Protein AF-F3GFT3-F1 (afdb_monomer)

pLDDT: mean 90.69, std 7.89, range [52.97, 97.44]

Radius of gyration: 17.67 Å; Cα contacts (8 Å, |Δi|>4): 26; chains: 1; bounding box: 32×40×38 Å

Solvent-accessible surface area (backbone atoms only — not comparable to full-atom values): 4770 Å² total; per-residue (Å²): 131,84,88,77,88,72,83,79,92,65,86,56,73,66,52,70,60,46,47,60,54,51,49,53,54,50,50,53,52,52,51,35,54,53,31,47,74,71,72,43,62,37,68,61,53,49,41,58,68,64,45,52,34,67,74,37,74,68,37,39,51,54,50,46,67,70,46,46,66,59,52,53,56,51,58,73,69,73,117

Secondary structure (DSSP, 8-state):
--------SS--HHHHHHHHHHHHHHHHHHHHHHHHHTT--HHHHHHHHHTHHHHSHHHHHHHHHHHHHHHHHHHHH--

Sequence (79 aa):
MLLSLEPRGQQSRAMLWCSPLLAAVLTLVCGSLLFIGLGLNPVVTLHTLLIAPVSDWYGLSELMVKTLPILLCALGLAV

Foldseek 3Di:
DDDDDDDDPDDDPVCVVVVVVVVVVVVLVVQLVVCVVVVHHSVVVCCVVPPVLVVDPVSVVVVCVVCVVVVVVVVVVPD

Organism: NCBI:txid629263

Structure (mmCIF, N/CA/C/O backbone):
data_AF-F3GFT3-F1
#
_entry.id   AF-F3GFT3-F1
#
loop_
_atom_site.group_PDB
_atom_site.id
_atom_site.type_symbol
_atom_site.label_atom_id
_atom_site.label_alt_id
_atom_site.label_comp_id
_atom_site.label_asym_id
_atom_site.label_entity_id
_atom_site.label_seq_id
_atom_site.pdbx_PDB_ins_code
_atom_site.Cartn_x
_atom_site.Cartn_y
_atom_site.Cartn_z
_atom_site.occupancy
_atom_site.B_iso_or_equiv
_atom_site.auth_seq_id
_atom_site.auth_comp_id
_atom_site.auth_asym_id
_atom_site.auth_atom_id
_atom_site.pdbx_PDB_model_num
ATOM 1 N N . MET A 1 1 ? -20.993 28.856 16.311 1.00 52.97 1 MET A N 1
ATOM 2 C CA . MET A 1 1 ? -21.539 27.547 16.726 1.00 52.97 1 MET A CA 1
ATOM 3 C C . MET A 1 1 ? -20.363 26.606 16.918 1.00 52.97 1 MET A C 1
ATOM 5 O O . MET A 1 1 ? -19.657 26.362 15.949 1.00 52.97 1 MET A O 1
ATOM 9 N N . LEU A 1 2 ? -20.081 26.184 18.155 1.00 72.31 2 LEU A N 1
ATOM 10 C CA . LEU A 1 2 ? -19.029 25.200 18.419 1.00 72.31 2 LEU A CA 1
ATOM 11 C C . LEU A 1 2 ? -19.515 23.827 17.942 1.00 72.31 2 LEU A C 1
ATOM 13 O O . LEU A 1 2 ? -20.571 23.366 18.369 1.00 72.31 2 LEU A O 1
ATOM 17 N N . LEU A 1 3 ? -18.754 23.199 17.048 1.00 75.94 3 LEU A N 1
ATOM 18 C CA . LEU A 1 3 ? -18.930 21.797 16.680 1.00 75.94 3 LEU A CA 1
ATOM 19 C C . LEU A 1 3 ? -18.740 20.942 17.943 1.00 75.94 3 LEU A C 1
ATOM 21 O O . LEU A 1 3 ? -17.632 20.870 18.471 1.00 75.94 3 LEU A O 1
ATOM 25 N N . SER A 1 4 ? -19.819 20.333 18.438 1.00 80.44 4 SER A N 1
ATOM 26 C CA . SER A 1 4 ? -19.768 19.383 19.553 1.00 80.44 4 SER A CA 1
ATOM 27 C C . SER A 1 4 ? -19.594 17.977 18.984 1.00 80.44 4 SER A C 1
ATOM 29 O O . SER A 1 4 ? -20.443 17.514 18.221 1.00 80.44 4 SER A O 1
ATOM 31 N N . LEU A 1 5 ? -18.470 17.320 19.285 1.00 79.50 5 LE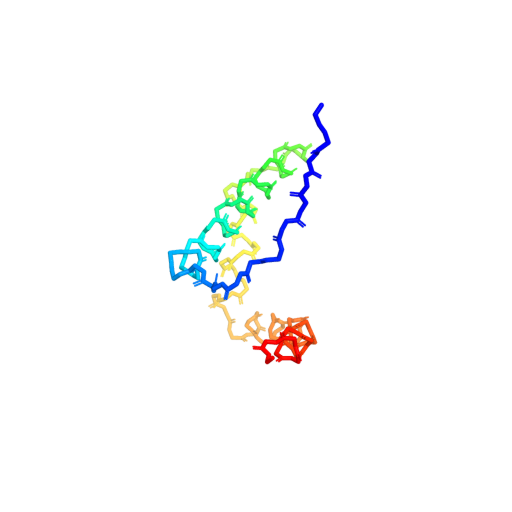U A N 1
ATOM 32 C CA . LEU A 1 5 ? -18.246 15.931 18.885 1.00 79.50 5 LEU A CA 1
ATOM 33 C C . LEU A 1 5 ? -18.944 15.002 19.880 1.00 79.50 5 LEU A C 1
ATOM 35 O O . LEU A 1 5 ? -18.503 14.865 21.018 1.00 79.50 5 LEU A O 1
ATOM 39 N N . GLU A 1 6 ? -20.015 14.348 19.436 1.00 83.00 6 GLU A N 1
ATOM 40 C CA . GLU A 1 6 ? -20.705 13.321 20.215 1.00 83.00 6 GLU A CA 1
ATOM 41 C C . GLU A 1 6 ? -20.140 11.927 19.879 1.00 83.00 6 GLU A C 1
ATOM 43 O O . GLU A 1 6 ? -19.969 11.602 18.694 1.00 83.00 6 GLU A O 1
ATOM 48 N N . PRO A 1 7 ? -19.812 11.091 20.883 1.00 77.25 7 PRO A N 1
ATOM 49 C CA . PRO A 1 7 ? -19.323 9.742 20.640 1.00 77.25 7 PRO A CA 1
ATOM 50 C C . PRO A 1 7 ? -20.370 8.929 19.873 1.00 77.25 7 PRO A C 1
ATOM 52 O O . PRO A 1 7 ? -21.538 8.849 20.253 1.00 77.25 7 PRO A O 1
ATOM 55 N N . ARG A 1 8 ? -19.954 8.302 18.767 1.00 74.75 8 ARG A N 1
ATOM 56 C CA . ARG A 1 8 ? -20.849 7.467 17.959 1.00 74.75 8 ARG A CA 1
ATOM 57 C C . ARG A 1 8 ? -21.191 6.186 18.722 1.00 74.75 8 ARG A C 1
ATOM 59 O O . ARG A 1 8 ? -20.345 5.312 18.857 1.00 74.75 8 ARG A O 1
ATOM 66 N N . GLY A 1 9 ? -22.442 6.061 19.170 1.00 78.19 9 GLY A N 1
ATOM 67 C CA . GLY A 1 9 ? -22.920 4.894 19.926 1.00 78.19 9 GLY A CA 1
ATOM 68 C C . GLY A 1 9 ? -23.094 3.601 19.113 1.00 78.19 9 GLY A C 1
ATOM 69 O O . GLY A 1 9 ? -23.198 2.527 19.697 1.00 78.19 9 GLY A O 1
ATOM 70 N N . GLN A 1 10 ? -23.129 3.676 17.778 1.00 77.19 10 GLN A N 1
ATOM 71 C CA . GLN A 1 10 ? -23.271 2.524 16.877 1.00 77.19 10 GLN A CA 1
ATOM 72 C C . GLN A 1 10 ? -22.429 2.727 15.609 1.00 77.19 10 GLN A C 1
ATOM 74 O O . GLN A 1 10 ? -22.406 3.817 15.029 1.00 77.19 10 GLN A O 1
ATOM 79 N N . GLN A 1 11 ? -21.761 1.667 15.146 1.00 76.19 11 GLN A N 1
ATOM 80 C CA . GLN A 1 11 ? -21.067 1.674 13.858 1.00 76.19 11 GLN A CA 1
ATOM 81 C C . GLN A 1 11 ? -22.076 1.704 12.705 1.00 76.19 11 GLN A C 1
ATOM 83 O O . GLN A 1 11 ? -23.004 0.898 12.628 1.00 76.19 11 GLN A O 1
ATOM 88 N N . SER A 1 12 ? -21.871 2.625 11.763 1.00 83.62 12 SER A N 1
ATOM 89 C CA . SER A 1 12 ? -22.691 2.691 10.555 1.00 83.62 12 SER A CA 1
ATOM 90 C C . SER A 1 12 ? -22.334 1.543 9.612 1.00 83.62 12 SER A C 1
ATOM 92 O O . SER A 1 12 ? -21.235 1.499 9.056 1.00 83.62 12 SER A O 1
ATOM 94 N N . ARG A 1 13 ? -23.299 0.644 9.381 1.00 82.88 13 ARG A N 1
ATOM 95 C CA . ARG A 1 13 ? -23.160 -0.464 8.421 1.00 82.88 13 ARG A CA 1
ATOM 96 C C . ARG A 1 13 ? -22.917 0.025 6.997 1.00 82.88 13 ARG A C 1
ATOM 98 O O . ARG A 1 13 ? -22.186 -0.620 6.259 1.00 82.88 13 ARG A O 1
ATOM 105 N N . ALA A 1 14 ? -23.481 1.174 6.625 1.00 87.50 14 ALA A N 1
ATOM 106 C CA . ALA A 1 14 ? -23.234 1.780 5.320 1.00 87.50 14 ALA A CA 1
ATOM 107 C C . ALA A 1 14 ? -21.784 2.276 5.197 1.00 87.50 14 ALA A C 1
ATOM 109 O O . ALA A 1 14 ? -21.131 2.029 4.187 1.00 87.50 14 ALA A O 1
ATOM 110 N N . MET A 1 15 ? -21.241 2.917 6.242 1.00 87.81 15 MET A N 1
ATOM 111 C CA . MET A 1 15 ? -19.856 3.403 6.209 1.00 87.81 15 MET A CA 1
ATOM 112 C C . MET A 1 15 ? -18.813 2.285 6.185 1.00 87.81 15 MET A C 1
ATOM 114 O O . MET A 1 15 ? -17.743 2.530 5.643 1.00 87.81 15 MET A O 1
ATOM 118 N N . LEU A 1 16 ? -19.112 1.085 6.695 1.00 87.56 16 LEU A N 1
ATOM 119 C CA . LEU A 1 16 ? -18.196 -0.062 6.596 1.00 87.56 16 LEU A CA 1
ATOM 120 C C . LEU A 1 16 ? -17.829 -0.398 5.142 1.00 87.56 16 LEU A C 1
ATOM 122 O O . LEU A 1 16 ? -16.684 -0.738 4.864 1.00 87.56 16 LEU A O 1
ATOM 126 N N . TRP A 1 17 ? -18.780 -0.269 4.215 1.00 89.19 17 TRP A N 1
ATOM 127 C CA . TRP A 1 17 ? -18.554 -0.533 2.789 1.00 89.19 17 TRP A CA 1
ATOM 128 C C . TRP A 1 17 ? -18.172 0.730 2.020 1.00 89.19 17 TRP A C 1
ATOM 130 O O . TRP A 1 17 ? -17.334 0.683 1.120 1.00 89.19 17 TRP A O 1
ATOM 140 N N . CYS A 1 18 ? -18.748 1.879 2.385 1.00 93.00 18 CYS A N 1
ATOM 141 C CA . CYS A 1 18 ? -18.435 3.136 1.716 1.00 93.00 18 CYS A CA 1
ATOM 142 C C . CYS A 1 18 ? -17.012 3.619 2.014 1.00 93.00 18 CYS A C 1
ATOM 144 O O . CYS A 1 18 ? -16.401 4.208 1.129 1.00 93.00 18 CYS A O 1
ATOM 146 N N . SER A 1 19 ? -16.463 3.394 3.215 1.00 92.38 19 SER A N 1
ATOM 147 C CA . SER A 1 19 ? -15.134 3.912 3.560 1.00 92.38 19 SER A CA 1
ATOM 148 C C . SER A 1 19 ? -13.999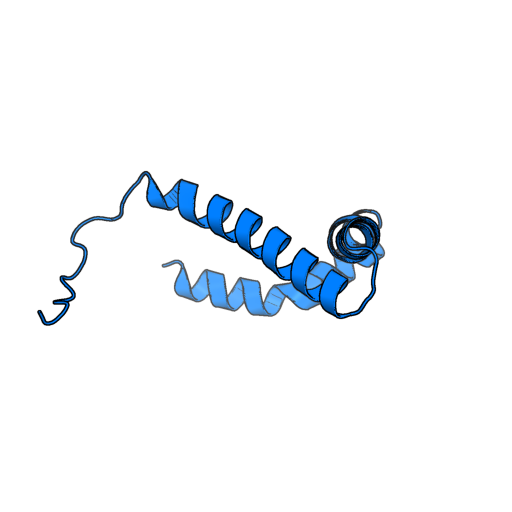 3.345 2.701 1.00 92.38 19 SER A C 1
ATOM 150 O O . SER A 1 19 ? -13.232 4.163 2.194 1.00 92.38 19 SER A O 1
ATOM 152 N N . PRO A 1 20 ? -13.864 2.019 2.467 1.00 92.50 20 PRO A N 1
ATOM 153 C CA . PRO A 1 20 ? -12.797 1.511 1.606 1.00 92.50 20 PRO A CA 1
ATOM 154 C C . PRO A 1 20 ? -12.965 1.972 0.154 1.00 92.50 20 PRO A C 1
ATOM 156 O O . PRO A 1 20 ? -11.983 2.329 -0.492 1.00 92.50 20 PRO A O 1
ATOM 159 N N . LEU A 1 21 ? -14.203 2.030 -0.348 1.00 95.12 21 LEU A N 1
ATOM 160 C CA . LEU A 1 21 ? -14.477 2.469 -1.716 1.00 95.12 21 LEU A CA 1
ATOM 161 C C . LEU A 1 21 ? -14.136 3.953 -1.911 1.00 95.12 21 LEU A C 1
ATOM 163 O O . LEU A 1 21 ? -13.464 4.316 -2.875 1.00 95.12 21 LEU A O 1
ATOM 167 N N . LEU A 1 22 ? -14.549 4.806 -0.969 1.00 96.25 22 LEU A N 1
ATOM 168 C CA . LEU A 1 22 ? -14.240 6.232 -1.004 1.00 96.25 22 LEU A CA 1
ATOM 169 C C . LEU A 1 22 ? -12.733 6.473 -0.874 1.00 96.25 22 LEU A C 1
ATOM 171 O O . LEU A 1 22 ? -12.188 7.295 -1.606 1.00 96.25 22 LEU A O 1
ATOM 175 N N . ALA A 1 23 ? -12.056 5.732 0.010 1.00 95.12 23 ALA A N 1
ATOM 176 C CA . ALA A 1 23 ? -10.606 5.794 0.150 1.00 95.12 23 ALA A CA 1
ATOM 177 C C . ALA A 1 23 ? -9.909 5.455 -1.175 1.00 95.12 23 ALA A C 1
ATOM 179 O O . ALA A 1 23 ? -9.099 6.248 -1.641 1.00 95.12 23 ALA A O 1
ATOM 180 N N . ALA A 1 24 ? -10.283 4.352 -1.832 1.00 95.06 24 ALA A N 1
ATOM 181 C CA . ALA A 1 24 ? -9.699 3.952 -3.112 1.00 95.06 24 ALA A CA 1
ATOM 182 C C . ALA A 1 24 ? -9.884 5.021 -4.205 1.00 95.06 24 ALA A C 1
ATOM 184 O O . ALA A 1 24 ? -8.920 5.395 -4.874 1.00 95.06 24 ALA A O 1
ATOM 185 N N . VAL A 1 25 ? -11.100 5.559 -4.358 1.00 97.06 25 VAL A N 1
ATOM 186 C CA . VAL A 1 25 ? -11.386 6.613 -5.347 1.00 97.06 25 VAL A CA 1
ATOM 187 C C . VAL A 1 25 ? -10.570 7.872 -5.057 1.00 97.06 25 VAL A C 1
ATOM 189 O O . VAL A 1 25 ? -9.933 8.414 -5.960 1.00 97.06 25 VAL A O 1
ATOM 192 N N . LEU A 1 26 ? -10.542 8.322 -3.801 1.00 97.44 26 LEU A N 1
ATOM 193 C CA . LEU A 1 26 ? -9.781 9.507 -3.410 1.00 97.44 26 LEU A CA 1
ATOM 194 C C . LEU A 1 26 ? -8.275 9.311 -3.608 1.00 97.44 26 LEU A C 1
ATOM 196 O O . LEU A 1 26 ? -7.607 10.234 -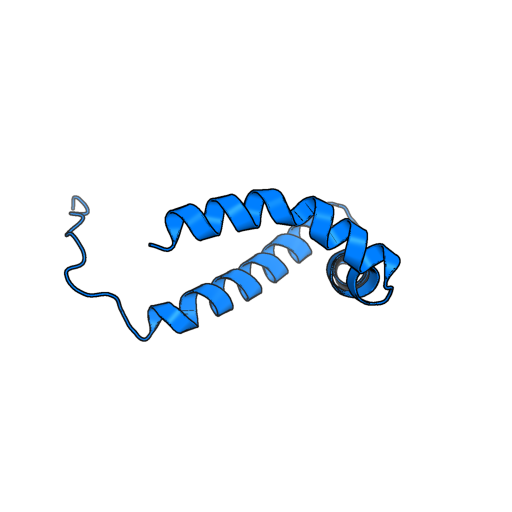4.070 1.00 97.44 26 LEU A O 1
ATOM 200 N N . THR A 1 27 ? -7.739 8.121 -3.328 1.00 95.50 27 THR A N 1
ATOM 201 C CA . THR A 1 27 ? -6.332 7.793 -3.587 1.00 95.50 27 THR A CA 1
ATOM 202 C C . THR A 1 27 ? -6.000 7.879 -5.075 1.00 95.50 27 THR A C 1
ATOM 204 O O . THR A 1 27 ? -4.989 8.484 -5.427 1.00 95.50 27 THR A O 1
ATOM 207 N N . LEU A 1 28 ? -6.851 7.343 -5.958 1.00 96.06 28 LEU A N 1
ATOM 208 C CA . L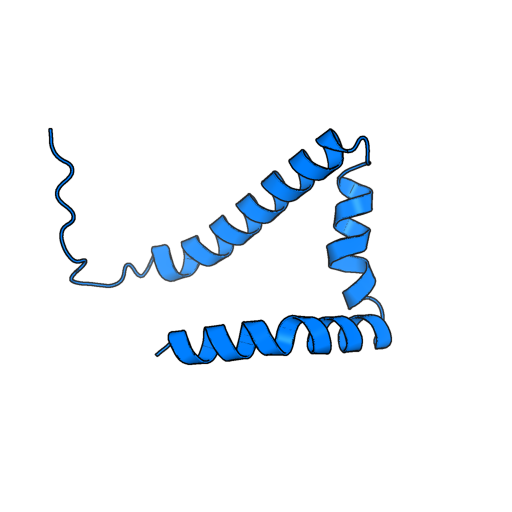EU A 1 28 ? -6.644 7.424 -7.410 1.00 96.06 28 LEU A CA 1
ATOM 209 C C . LEU A 1 28 ? -6.684 8.869 -7.915 1.00 96.06 28 LEU A C 1
ATOM 211 O O . LEU A 1 28 ? -5.808 9.281 -8.677 1.00 96.06 28 LEU A O 1
ATOM 215 N N . VAL A 1 29 ? -7.663 9.656 -7.460 1.00 97.19 29 VAL A N 1
ATOM 216 C CA . VAL A 1 29 ? -7.787 11.072 -7.829 1.00 97.19 29 VAL A CA 1
ATOM 217 C C . VAL A 1 29 ? -6.565 11.853 -7.353 1.00 97.19 29 VAL A C 1
ATOM 219 O O . VAL A 1 29 ? -5.922 12.527 -8.155 1.00 97.19 29 VAL A O 1
ATOM 222 N N . CYS A 1 30 ? -6.189 11.718 -6.082 1.00 97.44 30 CYS A N 1
ATOM 223 C CA . CYS A 1 30 ? -5.040 12.421 -5.519 1.00 97.44 30 CYS A CA 1
ATOM 224 C C . CYS A 1 30 ? -3.728 12.030 -6.223 1.00 97.44 30 CYS A C 1
ATOM 226 O O . CYS A 1 30 ? -2.964 12.904 -6.630 1.00 97.44 30 CYS A O 1
ATOM 228 N N . GLY A 1 31 ? -3.506 10.732 -6.457 1.00 95.81 31 GLY A N 1
ATOM 229 C CA . GLY A 1 31 ? -2.347 10.238 -7.202 1.00 95.81 31 GLY A CA 1
ATOM 230 C C . GLY A 1 31 ? -2.289 10.787 -8.629 1.00 95.81 31 GLY A C 1
ATOM 231 O O . GLY A 1 31 ? -1.239 11.253 -9.065 1.00 95.81 31 GLY A O 1
ATOM 232 N N . SER A 1 32 ? -3.420 10.806 -9.343 1.00 95.94 32 SER A N 1
ATOM 233 C CA . SER A 1 32 ? -3.486 11.376 -10.695 1.00 95.94 32 SER A CA 1
ATOM 234 C C . SER A 1 32 ? -3.132 12.865 -10.720 1.00 95.94 32 SER A C 1
ATOM 236 O O . SER A 1 32 ? -2.332 13.282 -11.555 1.00 95.94 32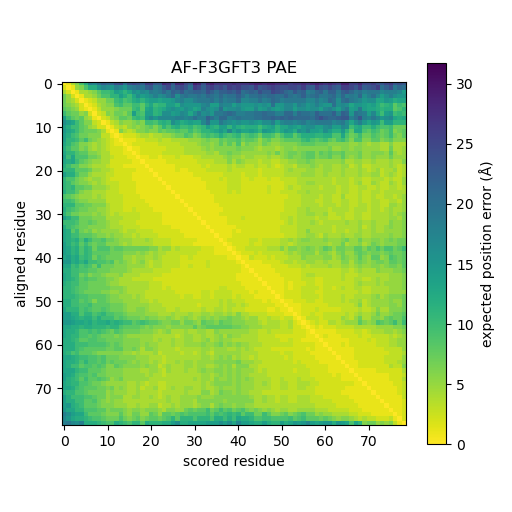 SER A O 1
ATOM 238 N N 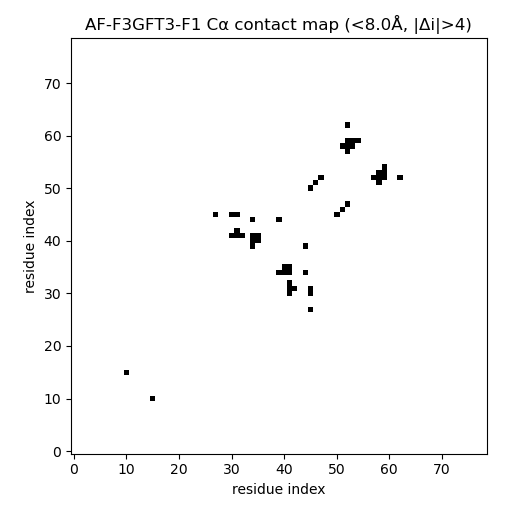. LEU A 1 33 ? -3.656 13.654 -9.774 1.00 97.12 33 LEU A N 1
ATOM 239 C CA . LEU A 1 33 ? -3.358 15.082 -9.657 1.00 97.12 33 LEU A CA 1
ATOM 240 C C . LEU A 1 33 ? -1.877 15.326 -9.358 1.00 97.12 33 LEU A C 1
ATOM 242 O O . LEU A 1 33 ? -1.274 16.219 -9.950 1.00 97.12 33 LEU A O 1
ATOM 246 N N . LEU A 1 34 ? -1.280 14.503 -8.492 1.00 96.81 34 LEU A N 1
ATOM 247 C CA . LEU A 1 34 ? 0.146 14.550 -8.182 1.00 96.81 34 LEU A CA 1
ATOM 248 C C . LEU A 1 34 ? 0.986 14.306 -9.447 1.00 96.81 34 LEU A C 1
ATOM 250 O O . LEU A 1 34 ? 1.866 15.106 -9.756 1.00 96.81 34 LEU A O 1
ATOM 254 N N . PHE A 1 35 ? 0.688 13.260 -10.226 1.00 95.56 35 PHE A N 1
ATOM 255 C CA . PHE A 1 35 ? 1.444 12.964 -11.451 1.00 95.56 35 PHE A CA 1
ATOM 256 C C . PHE A 1 35 ? 1.280 14.021 -12.539 1.00 95.56 35 PHE A C 1
ATOM 258 O O . PHE A 1 35 ? 2.268 14.362 -13.186 1.00 95.56 35 PHE A O 1
ATOM 265 N N . ILE A 1 36 ? 0.085 14.600 -12.684 1.00 96.19 36 ILE A N 1
ATOM 266 C CA . ILE A 1 36 ? -0.128 15.754 -13.569 1.00 96.19 36 ILE A CA 1
ATOM 267 C C . ILE A 1 36 ? 0.747 16.931 -13.110 1.00 96.19 36 ILE A C 1
ATOM 269 O O . ILE A 1 36 ? 1.422 17.540 -13.936 1.00 96.19 36 ILE A O 1
ATOM 273 N N . GLY A 1 37 ? 0.804 17.216 -11.803 1.00 97.00 37 GLY A N 1
ATOM 274 C CA . GLY A 1 37 ? 1.674 18.256 -11.243 1.00 97.00 37 GLY A CA 1
ATOM 275 C C . GLY A 1 37 ? 3.170 18.020 -11.490 1.00 97.00 37 GLY A C 1
ATOM 276 O O . GLY A 1 37 ? 3.928 18.978 -11.616 1.00 97.00 37 GLY A O 1
ATOM 277 N N . LEU A 1 38 ? 3.591 16.759 -11.622 1.00 95.44 38 LEU A N 1
ATOM 278 C CA . LEU A 1 38 ? 4.957 16.369 -11.991 1.00 95.44 38 LEU A CA 1
ATOM 279 C C . LEU A 1 38 ? 5.209 16.363 -13.512 1.00 95.44 38 LEU A C 1
ATOM 281 O O . LEU A 1 38 ? 6.321 16.059 -13.937 1.00 95.44 38 LEU A O 1
ATOM 285 N N . GLY A 1 39 ? 4.204 16.672 -14.339 1.00 95.19 39 GLY A N 1
ATOM 286 C CA . GLY A 1 39 ? 4.304 16.618 -15.801 1.00 95.19 39 GLY A CA 1
ATOM 287 C C . GLY A 1 39 ? 4.322 15.197 -16.378 1.00 95.19 39 GLY A C 1
ATOM 288 O O . GLY A 1 39 ? 4.707 15.005 -17.531 1.00 95.19 39 GLY A O 1
ATOM 289 N N . LEU A 1 40 ? 3.921 14.194 -15.593 1.00 94.69 40 LEU A N 1
ATOM 290 C CA . LEU A 1 40 ? 3.850 12.794 -16.006 1.00 94.69 40 LEU A CA 1
ATOM 291 C C . LEU A 1 40 ? 2.443 12.442 -16.498 1.00 94.69 40 LEU A C 1
ATOM 293 O O . LEU A 1 40 ? 1.443 12.997 -16.042 1.00 94.69 40 LEU A O 1
ATOM 297 N N . ASN A 1 41 ? 2.347 11.480 -17.419 1.00 95.25 41 ASN A N 1
ATOM 298 C CA . ASN A 1 41 ? 1.050 10.984 -17.868 1.00 95.25 41 ASN A CA 1
ATOM 299 C C . ASN A 1 41 ? 0.403 10.133 -16.753 1.00 95.25 41 ASN A C 1
ATOM 301 O O . ASN A 1 41 ? 0.906 9.045 -16.463 1.00 95.25 41 ASN A O 1
ATOM 305 N N . PRO A 1 42 ? -0.724 10.567 -16.155 1.00 92.50 42 PRO A N 1
ATOM 306 C CA . PRO A 1 42 ? -1.283 9.918 -14.972 1.00 92.50 42 PRO A CA 1
ATOM 307 C C . PRO A 1 42 ? -1.738 8.483 -15.244 1.00 92.50 42 PRO A C 1
ATOM 309 O O . PRO A 1 42 ? -1.640 7.642 -14.358 1.00 92.50 42 PRO A O 1
ATOM 312 N N . VAL A 1 43 ? -2.197 8.175 -16.461 1.00 94.56 43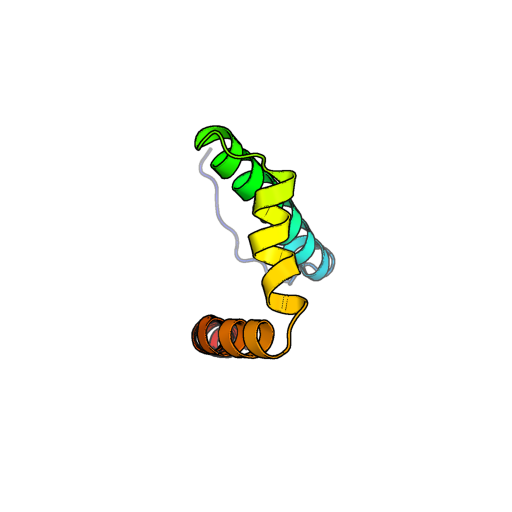 VAL A N 1
ATOM 313 C CA . VAL A 1 43 ? -2.672 6.830 -16.820 1.00 94.56 43 VAL A CA 1
ATOM 314 C C . VAL A 1 43 ? -1.508 5.846 -16.833 1.00 94.56 43 VAL A C 1
ATOM 316 O O . VAL A 1 43 ? -1.586 4.784 -16.216 1.00 94.56 43 VAL A O 1
ATOM 319 N N . VAL A 1 44 ? -0.406 6.219 -17.489 1.00 94.44 44 VAL A N 1
ATOM 320 C CA . VAL A 1 44 ? 0.797 5.380 -17.557 1.00 94.44 44 VAL A CA 1
ATOM 321 C C . VAL A 1 44 ? 1.406 5.224 -16.168 1.00 94.44 44 VAL A C 1
ATOM 323 O O . VAL A 1 44 ? 1.707 4.106 -15.760 1.00 94.44 44 VAL A O 1
ATOM 326 N N . THR A 1 45 ? 1.532 6.313 -15.405 1.00 94.31 45 THR A N 1
ATOM 327 C CA . THR A 1 45 ? 2.161 6.266 -14.080 1.00 94.31 45 THR A CA 1
ATOM 328 C C . THR A 1 45 ? 1.331 5.482 -13.062 1.00 94.31 45 THR A C 1
ATOM 330 O O . THR A 1 45 ? 1.884 4.687 -12.299 1.00 94.31 45 THR A O 1
ATOM 333 N N . LEU A 1 46 ? -0.000 5.621 -13.074 1.00 94.81 46 LEU A N 1
ATOM 334 C CA . LEU A 1 46 ? -0.874 4.788 -12.243 1.00 94.81 46 LEU A CA 1
ATOM 335 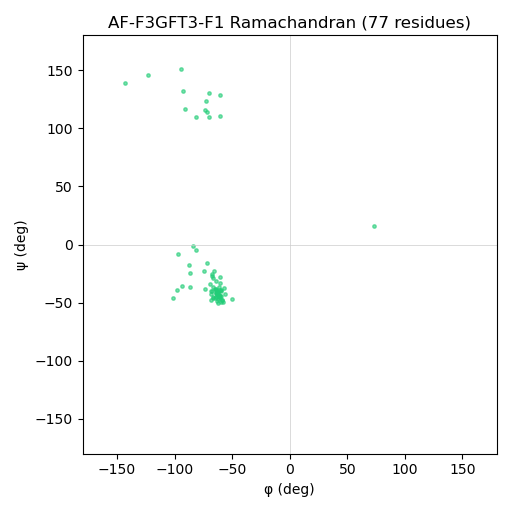C C . LEU A 1 46 ? -0.797 3.313 -12.649 1.00 94.81 46 LEU A C 1
ATOM 337 O O . LEU A 1 46 ? -0.738 2.455 -11.771 1.00 94.81 46 LEU A O 1
ATOM 341 N N . HIS A 1 47 ? -0.718 3.002 -13.947 1.00 94.25 47 HIS A N 1
ATOM 342 C CA . HIS A 1 47 ? -0.531 1.626 -14.405 1.00 94.25 47 HIS A CA 1
ATOM 343 C C . HIS A 1 47 ? 0.798 1.037 -13.913 1.00 94.25 47 HIS A C 1
ATOM 345 O O . HIS A 1 47 ? 0.835 -0.082 -13.403 1.00 94.25 47 HIS A O 1
ATOM 351 N N . THR A 1 48 ? 1.897 1.788 -13.999 1.00 92.94 48 THR A N 1
ATOM 352 C CA . THR A 1 48 ? 3.203 1.313 -13.522 1.00 92.94 48 THR A CA 1
ATOM 353 C C . THR A 1 48 ? 3.265 1.130 -12.009 1.00 92.94 48 THR A C 1
ATOM 355 O O . THR A 1 48 ? 4.011 0.279 -11.542 1.00 92.94 48 THR A O 1
ATOM 358 N N . LEU A 1 49 ? 2.493 1.894 -11.233 1.00 90.94 49 LEU A N 1
ATOM 359 C CA . LEU A 1 49 ? 2.490 1.780 -9.772 1.00 90.94 49 LEU A CA 1
ATOM 360 C C . LEU A 1 49 ? 1.530 0.716 -9.245 1.00 90.94 49 LEU A C 1
ATOM 362 O O . LEU A 1 49 ? 1.836 0.068 -8.250 1.00 90.94 49 LEU A O 1
ATOM 366 N N . LEU A 1 50 ? 0.370 0.550 -9.880 1.00 91.94 50 LEU A N 1
ATOM 367 C CA . LEU A 1 50 ? -0.681 -0.344 -9.391 1.00 91.94 50 LEU A CA 1
ATOM 368 C C . LEU A 1 50 ? -0.658 -1.710 -10.078 1.00 91.94 50 LEU A C 1
ATOM 370 O O . LEU A 1 50 ? -0.899 -2.721 -9.426 1.00 91.94 50 LEU A O 1
ATOM 374 N N . ILE A 1 51 ? -0.391 -1.748 -11.385 1.00 93.56 51 ILE A N 1
ATOM 375 C CA . ILE A 1 51 ? -0.612 -2.940 -12.217 1.00 93.56 51 ILE A CA 1
ATOM 376 C C . ILE A 1 51 ? 0.700 -3.678 -12.473 1.00 93.56 51 ILE A C 1
ATOM 378 O O . ILE A 1 51 ? 0.761 -4.894 -12.294 1.00 93.56 51 ILE A O 1
ATOM 382 N N . ALA A 1 52 ? 1.769 -2.962 -12.833 1.00 92.69 52 ALA A N 1
ATOM 383 C CA . ALA A 1 52 ? 3.060 -3.590 -13.125 1.00 92.69 52 ALA A CA 1
ATOM 384 C C . ALA A 1 52 ? 3.606 -4.459 -11.967 1.00 92.69 52 ALA A C 1
ATOM 386 O O . ALA A 1 52 ? 4.017 -5.584 -12.242 1.00 92.69 52 ALA A O 1
ATOM 387 N N . PRO A 1 53 ? 3.542 -4.049 -10.680 1.00 88.69 53 PRO A N 1
ATOM 388 C CA . PRO A 1 53 ? 4.056 -4.874 -9.584 1.00 88.69 53 PRO A CA 1
ATOM 389 C C . PRO A 1 53 ? 3.252 -6.157 -9.364 1.00 88.69 53 PRO A C 1
ATOM 391 O O . PRO A 1 53 ? 3.789 -7.137 -8.871 1.00 88.69 53 PRO A O 1
ATOM 394 N N . VAL A 1 54 ? 1.967 -6.164 -9.719 1.00 93.06 54 VAL A N 1
ATOM 395 C CA . VAL A 1 54 ? 1.076 -7.321 -9.533 1.00 93.06 54 VAL A CA 1
ATOM 396 C C . VAL A 1 54 ? 1.146 -8.281 -10.725 1.00 93.06 54 VAL A C 1
ATOM 398 O O . VAL A 1 54 ? 0.745 -9.436 -10.613 1.00 93.06 54 VAL A O 1
ATOM 401 N N . SER A 1 55 ? 1.669 -7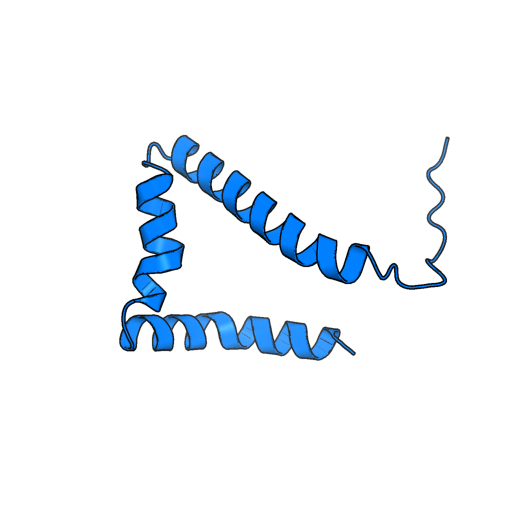.817 -11.862 1.00 92.38 55 SER A N 1
ATOM 402 C CA . SER A 1 55 ? 1.722 -8.596 -13.103 1.00 92.38 55 SER A CA 1
ATOM 403 C C . SER A 1 55 ? 2.795 -9.692 -13.085 1.00 92.38 55 SER A C 1
ATOM 405 O O . SER A 1 55 ? 2.645 -10.682 -13.795 1.00 92.38 55 SER A O 1
ATOM 407 N N . ASP A 1 56 ? 3.827 -9.558 -12.244 1.00 93.06 56 ASP A N 1
ATOM 408 C CA . ASP A 1 56 ? 4.936 -10.510 -12.127 1.00 93.06 56 ASP A CA 1
ATOM 409 C C . ASP A 1 56 ? 5.089 -11.049 -10.698 1.00 93.06 56 ASP A C 1
ATOM 411 O O . ASP A 1 56 ? 4.925 -10.328 -9.713 1.00 93.06 56 ASP A O 1
ATOM 415 N N . TRP A 1 57 ? 5.503 -12.315 -10.567 1.00 92.69 57 TRP A N 1
ATOM 416 C CA . TRP A 1 57 ? 5.681 -12.969 -9.261 1.00 92.69 57 TRP A CA 1
ATOM 417 C C . TRP A 1 57 ? 6.741 -12.289 -8.384 1.00 92.69 57 TRP A C 1
ATOM 419 O O . TRP A 1 57 ? 6.586 -12.168 -7.168 1.00 92.69 57 TRP A O 1
ATOM 429 N N . TYR A 1 58 ? 7.815 -11.803 -9.010 1.00 92.44 58 TYR A N 1
ATOM 430 C CA . TYR A 1 58 ? 8.856 -11.052 -8.317 1.00 92.44 58 TYR A CA 1
ATOM 431 C C . TYR A 1 58 ? 8.329 -9.706 -7.801 1.00 92.44 58 TYR A C 1
ATOM 433 O O . TYR A 1 58 ? 8.513 -9.389 -6.625 1.00 92.44 58 TYR A O 1
ATOM 441 N N . GLY A 1 59 ? 7.596 -8.961 -8.636 1.00 91.94 59 GLY A N 1
ATOM 442 C CA . GLY A 1 59 ? 6.967 -7.699 -8.242 1.00 91.94 59 GLY A CA 1
ATOM 443 C C . GLY A 1 59 ? 5.985 -7.881 -7.085 1.00 91.94 59 GLY A C 1
ATOM 444 O O . GLY A 1 59 ? 5.999 -7.098 -6.133 1.00 91.94 59 GLY A O 1
ATOM 445 N N . LEU A 1 60 ? 5.211 -8.971 -7.104 1.00 93.69 60 LEU A N 1
ATOM 446 C CA . LEU A 1 60 ? 4.288 -9.303 -6.026 1.00 93.69 60 LEU A CA 1
ATOM 447 C C . LEU A 1 60 ? 5.045 -9.567 -4.721 1.00 93.69 60 LEU A C 1
ATOM 449 O O . LEU A 1 60 ? 4.645 -9.075 -3.667 1.00 93.69 60 LEU A O 1
ATOM 453 N N . SER A 1 61 ? 6.163 -10.296 -4.786 1.00 94.25 61 SER A N 1
ATOM 454 C CA . SER A 1 61 ? 6.992 -10.569 -3.610 1.00 94.25 61 SER A CA 1
ATOM 455 C C . SER A 1 61 ? 7.576 -9.290 -3.000 1.00 94.25 61 SER A C 1
ATOM 457 O O . SER A 1 61 ? 7.488 -9.095 -1.787 1.00 94.25 61 SER A O 1
ATOM 459 N N . GLU A 1 62 ? 8.081 -8.366 -3.823 1.00 94.44 62 GLU A N 1
ATOM 460 C CA . GLU A 1 62 ? 8.572 -7.076 -3.341 1.00 94.44 62 GLU A CA 1
ATOM 461 C C . GLU A 1 62 ? 7.464 -6.224 -2.724 1.00 94.44 62 GLU A C 1
ATOM 463 O O . GLU A 1 62 ? 7.677 -5.581 -1.691 1.00 94.44 62 GLU A O 1
ATOM 468 N N . LEU A 1 63 ? 6.291 -6.203 -3.363 1.00 93.69 63 LEU A N 1
ATOM 469 C CA . LEU A 1 63 ? 5.130 -5.474 -2.871 1.00 93.69 63 LEU A CA 1
ATOM 470 C C . LEU A 1 63 ? 4.746 -5.986 -1.482 1.00 93.69 63 LEU A C 1
ATOM 472 O O . LEU A 1 63 ? 4.600 -5.192 -0.557 1.00 93.69 63 LEU A O 1
ATOM 476 N N . MET A 1 64 ? 4.668 -7.308 -1.306 1.00 93.62 64 MET A N 1
ATOM 477 C CA . MET A 1 64 ? 4.353 -7.913 -0.013 1.00 93.62 64 MET A CA 1
ATOM 478 C C . MET A 1 64 ? 5.389 -7.554 1.049 1.00 93.62 64 MET A C 1
ATOM 480 O O . MET A 1 64 ? 4.999 -7.121 2.128 1.00 93.62 64 MET A O 1
ATOM 484 N N . VAL A 1 65 ? 6.689 -7.647 0.753 1.00 95.88 65 VAL A N 1
ATOM 485 C CA . VAL A 1 65 ? 7.750 -7.295 1.717 1.00 95.88 65 VAL A CA 1
ATOM 486 C C . VAL A 1 65 ? 7.644 -5.833 2.166 1.00 95.88 65 VAL A C 1
ATOM 488 O O . VAL A 1 65 ? 7.821 -5.540 3.348 1.00 95.88 65 VAL A O 1
ATOM 491 N N . LYS A 1 66 ? 7.307 -4.914 1.253 1.00 93.44 66 LYS A N 1
ATOM 492 C CA . LYS A 1 66 ? 7.141 -3.484 1.560 1.00 93.44 66 LYS A CA 1
ATOM 493 C C . LYS A 1 66 ? 5.857 -3.197 2.346 1.00 93.44 66 LYS A C 1
ATOM 495 O O . LYS A 1 66 ? 5.867 -2.351 3.236 1.00 93.44 66 LYS A O 1
ATOM 500 N N . THR A 1 67 ? 4.754 -3.878 2.035 1.00 95.06 67 THR A N 1
ATOM 501 C CA . THR A 1 67 ? 3.440 -3.604 2.643 1.00 95.06 67 THR A CA 1
ATOM 502 C C . THR A 1 67 ? 3.209 -4.354 3.960 1.00 95.06 67 THR A C 1
ATOM 504 O O . THR A 1 67 ? 2.449 -3.870 4.801 1.00 95.06 67 THR A O 1
ATOM 507 N N . LEU A 1 68 ? 3.884 -5.488 4.190 1.00 96.44 68 LEU A N 1
ATOM 508 C CA . LEU A 1 68 ? 3.690 -6.342 5.370 1.00 96.44 68 LEU A CA 1
ATOM 509 C C . LEU A 1 68 ? 3.739 -5.579 6.709 1.00 96.44 68 LEU A C 1
ATOM 511 O O . LEU A 1 68 ? 2.830 -5.773 7.515 1.00 96.44 68 LEU A O 1
ATOM 515 N N . PRO A 1 69 ? 4.719 -4.688 6.976 1.00 96.06 69 PRO A N 1
ATOM 516 C CA . PRO A 1 69 ? 4.806 -4.009 8.270 1.00 96.06 69 PRO A CA 1
ATOM 517 C C . PRO A 1 69 ? 3.588 -3.124 8.557 1.00 96.06 69 PRO A C 1
ATOM 519 O O . PRO A 1 69 ? 3.054 -3.131 9.662 1.00 96.06 69 PRO A O 1
ATOM 522 N N . ILE A 1 70 ? 3.107 -2.398 7.543 1.00 95.56 70 ILE A N 1
ATOM 523 C CA . ILE A 1 70 ? 1.927 -1.532 7.664 1.00 95.56 70 ILE A CA 1
ATOM 524 C C . ILE A 1 70 ? 0.670 -2.382 7.871 1.00 95.56 70 ILE A C 1
ATOM 526 O O . ILE A 1 70 ? -0.177 -2.036 8.695 1.00 95.56 70 ILE A O 1
ATOM 530 N N . LEU A 1 71 ? 0.565 -3.513 7.167 1.00 94.62 71 LEU A N 1
ATOM 531 C CA . LEU A 1 71 ? -0.551 -4.443 7.319 1.00 94.62 71 LEU A CA 1
ATOM 532 C C . LEU A 1 71 ? -0.616 -5.019 8.740 1.00 94.62 71 LEU A C 1
ATOM 534 O O . LEU A 1 71 ? -1.696 -5.088 9.322 1.00 94.62 71 LEU A O 1
ATOM 538 N N . LEU A 1 72 ? 0.532 -5.378 9.322 1.00 95.62 72 LEU A N 1
ATOM 539 C CA . LEU A 1 72 ? 0.613 -5.862 10.702 1.00 95.62 72 LEU A CA 1
ATOM 540 C C . LEU A 1 72 ? 0.171 -4.795 11.714 1.00 95.62 72 LEU A C 1
ATOM 542 O O . LEU A 1 72 ? -0.597 -5.104 12.623 1.00 95.62 72 LEU A O 1
ATOM 546 N N . CYS A 1 73 ? 0.578 -3.535 11.531 1.00 95.00 73 CYS A N 1
ATOM 547 C CA . CYS A 1 73 ? 0.092 -2.427 12.360 1.00 95.00 73 CYS A CA 1
ATOM 548 C C . CYS A 1 73 ? -1.429 -2.243 12.242 1.00 95.00 73 CYS A C 1
ATOM 550 O O . CYS A 1 73 ? -2.106 -2.069 13.253 1.00 95.00 73 CYS A O 1
ATOM 552 N N . ALA A 1 74 ? -1.976 -2.305 11.024 1.00 93.06 74 ALA A N 1
ATOM 553 C CA . ALA A 1 74 ? -3.413 -2.174 10.795 1.00 93.06 74 ALA A CA 1
ATOM 554 C C . ALA A 1 74 ? -4.208 -3.310 11.456 1.00 93.06 74 ALA A C 1
ATOM 556 O O . ALA A 1 74 ? -5.232 -3.050 12.082 1.00 93.06 74 ALA A O 1
ATOM 557 N N . LEU A 1 75 ? -3.716 -4.551 11.374 1.00 94.06 75 LEU A N 1
ATOM 558 C CA . LEU A 1 75 ? -4.323 -5.707 12.040 1.00 94.06 75 LEU A CA 1
ATOM 559 C C . LEU A 1 75 ? -4.365 -5.541 13.565 1.00 94.06 75 LEU A C 1
ATOM 561 O O . LEU A 1 75 ? -5.374 -5.877 14.176 1.00 94.06 75 LEU A O 1
ATOM 565 N N . GLY A 1 76 ? -3.318 -4.976 14.174 1.00 92.56 76 GLY A N 1
ATOM 566 C CA . GLY A 1 76 ? -3.292 -4.688 15.613 1.00 92.56 76 GLY A CA 1
ATOM 567 C C . GLY A 1 76 ? -4.305 -3.629 16.073 1.00 92.56 76 GLY A C 1
ATOM 568 O O . GLY A 1 76 ? -4.675 -3.625 17.240 1.00 92.56 76 GLY A O 1
ATOM 569 N N . LEU A 1 77 ? -4.764 -2.753 15.170 1.00 91.31 77 LEU A N 1
ATOM 570 C CA . LEU A 1 77 ? -5.772 -1.713 15.432 1.00 91.31 77 LEU A CA 1
ATOM 571 C C . LEU A 1 77 ? -7.198 -2.126 15.032 1.00 91.31 77 LEU A C 1
ATOM 573 O O . LEU A 1 77 ? -8.139 -1.371 15.264 1.00 91.31 77 LEU A O 1
ATOM 577 N N . ALA A 1 78 ? -7.358 -3.270 14.365 1.00 84.81 78 ALA A N 1
ATOM 578 C CA . ALA A 1 78 ? -8.638 -3.714 13.813 1.00 84.81 78 ALA A CA 1
ATOM 579 C C . ALA A 1 78 ? -9.564 -4.388 14.847 1.00 84.81 78 ALA A C 1
ATOM 581 O O . ALA A 1 78 ? -10.696 -4.730 14.500 1.00 84.81 78 ALA A O 1
ATOM 582 N N . VAL A 1 79 ? -9.083 -4.587 16.080 1.00 69.00 79 VAL A N 1
ATOM 583 C CA . VAL A 1 79 ? -9.797 -5.184 17.225 1.00 69.00 79 VAL A CA 1
ATOM 584 C C . VAL A 1 79 ? -10.216 -4.090 18.196 1.00 69.00 79 VAL A C 1
ATOM 586 O O . VAL A 1 79 ? -11.376 -4.150 18.660 1.00 69.00 79 VAL A O 1
#

Mean predicted aligned error: 6.17 Å